Protein AF-A0A7S2SKZ4-F1 (afdb_monomer_lite)

pLDDT: mean 94.83, std 3.42, range [80.31, 98.56]

Radius of gyration: 17.22 Å; chains: 1; bounding box: 40×33×41 Å

Secondary structure (DSSP, 8-state):
-IIIIIIT--SEEEEEE-TTT--EEEEEES-S-SHHHHHHHHTHHHHHHHHHHHT-S-HHHHHHHHHHHHHHHH-SPPPHHHHHHHHHHHHHTT--HHHHHHHHHHHHT--GGGG-

InterPro domains:
  IPR011249 Metalloenzyme, LuxS/M16 peptidase-like [SSF63411] (1-115)
  IPR055130 Presequence protease, mitochondrial-type, C-terminal domain [PF22516] (1-115)

Organism: NCBI:txid49252

Foldseek 3Di:
DCQQPVVQPFPDWDWDADPQPRDIDIDTHNGPDDPSVVVCVVCVLVVLVVCLVVCVPDPVNLVVQLVVVVCVLVDDDDDPVVVVVVVVVCVVSVCDPVNSVVVNVVSVVDDSVVSD

Sequence (116 aa):
WDTIRVKNGAYGAMSSLSISSGLFVMLSYRDPNLDKTMKAFDAASSALFDQTKSGDLTSSEINTAIIGSIGSLDGPAMSPEKIGWASYIEYLTGRGDEYRQKWRYGILRTKKKDFV

Structure (mmCIF, N/CA/C/O backbone):
data_AF-A0A7S2SKZ4-F1
#
_entry.id   AF-A0A7S2SKZ4-F1
#
loop_
_atom_site.group_PDB
_atom_site.id
_atom_site.type_symbol
_atom_site.label_atom_id
_atom_site.label_alt_id
_atom_site.label_comp_id
_atom_site.label_asym_id
_atom_site.label_entity_id
_atom_site.label_seq_id
_atom_site.pdbx_PDB_ins_code
_atom_site.Cartn_x
_atom_site.Cartn_y
_atom_site.Cartn_z
_atom_site.occupancy
_atom_site.B_iso_or_equiv
_atom_site.auth_seq_id
_atom_site.auth_comp_id
_atom_site.auth_asym_id
_atom_site.auth_atom_id
_atom_site.pdbx_PDB_model_num
ATOM 1 N N . TRP A 1 1 ? -4.799 -1.772 9.917 1.00 91.06 1 TRP A N 1
ATOM 2 C CA . TRP A 1 1 ? -3.873 -2.022 11.042 1.00 91.06 1 TRP A CA 1
ATOM 3 C C . TRP A 1 1 ? -4.635 -2.150 12.360 1.00 91.06 1 TRP A C 1
ATOM 5 O O . TRP A 1 1 ? -4.663 -3.240 12.919 1.00 91.06 1 TRP A O 1
ATOM 15 N N . ASP A 1 2 ? -5.327 -1.099 12.804 1.00 94.94 2 ASP A N 1
ATOM 16 C CA . ASP A 1 2 ? -5.961 -1.021 14.132 1.00 94.94 2 ASP A CA 1
ATOM 17 C C . ASP A 1 2 ? -6.930 -2.163 14.451 1.00 94.94 2 ASP A C 1
ATOM 19 O O . ASP A 1 2 ? -6.807 -2.811 15.485 1.00 94.94 2 ASP A O 1
ATOM 23 N N . THR A 1 3 ? -7.882 -2.459 13.566 1.00 96.62 3 THR A N 1
ATOM 24 C CA . THR A 1 3 ? -8.910 -3.473 13.850 1.00 96.62 3 THR A CA 1
ATOM 25 C C . THR A 1 3 ? -8.338 -4.892 13.877 1.00 96.62 3 THR A C 1
ATOM 27 O O . THR A 1 3 ? -8.454 -5.588 14.880 1.00 96.62 3 THR A O 1
ATOM 30 N N . ILE A 1 4 ? -7.689 -5.327 12.795 1.00 97.88 4 ILE A N 1
ATOM 31 C CA . ILE A 1 4 ? -7.247 -6.724 12.646 1.00 97.88 4 ILE A CA 1
ATOM 32 C C . ILE A 1 4 ? -6.016 -7.034 13.513 1.00 97.88 4 ILE A C 1
ATOM 34 O O . ILE A 1 4 ? -5.969 -8.075 14.163 1.00 97.88 4 ILE A O 1
ATOM 38 N N . ARG A 1 5 ? -5.028 -6.132 13.574 1.00 98.06 5 ARG A N 1
ATOM 39 C CA . ARG A 1 5 ? -3.808 -6.363 14.361 1.00 98.06 5 ARG A CA 1
ATOM 40 C C . ARG A 1 5 ? -3.956 -5.896 15.804 1.00 98.06 5 ARG A C 1
ATOM 42 O O . ARG A 1 5 ? -3.826 -6.708 16.710 1.00 98.06 5 ARG A O 1
ATOM 49 N N . VAL A 1 6 ? -4.215 -4.606 16.029 1.00 97.12 6 VAL A N 1
ATOM 50 C CA . VAL A 1 6 ? -4.152 -4.030 17.388 1.00 97.12 6 VAL A CA 1
ATOM 51 C C . VAL A 1 6 ? -5.291 -4.546 18.267 1.00 97.12 6 VAL A C 1
ATOM 53 O O . VAL A 1 6 ? -5.043 -4.975 19.388 1.00 97.12 6 VAL A O 1
ATOM 56 N N . LYS A 1 7 ? -6.529 -4.536 17.761 1.00 97.31 7 LYS A N 1
ATOM 57 C CA . LYS A 1 7 ? -7.712 -4.947 18.534 1.00 97.31 7 LYS A CA 1
ATOM 58 C C . LYS A 1 7 ? -7.928 -6.463 18.529 1.00 97.31 7 LYS A C 1
ATOM 60 O O . LYS A 1 7 ? -8.293 -7.018 19.560 1.00 97.31 7 LYS A O 1
ATOM 65 N N . ASN A 1 8 ? -7.708 -7.128 17.393 1.00 97.38 8 ASN A N 1
ATOM 66 C CA . ASN A 1 8 ? -8.023 -8.555 17.239 1.00 97.38 8 ASN A CA 1
ATOM 67 C C . ASN A 1 8 ? -6.813 -9.495 17.397 1.00 97.38 8 ASN A C 1
ATOM 69 O O . ASN A 1 8 ? -7.005 -10.706 17.482 1.00 97.38 8 ASN A O 1
ATOM 73 N N . GLY A 1 9 ? -5.587 -8.972 17.493 1.00 98.06 9 GLY A N 1
ATOM 74 C CA . GLY A 1 9 ? -4.402 -9.751 17.864 1.00 98.06 9 GLY A CA 1
ATOM 75 C C . GLY A 1 9 ? -3.683 -10.467 16.718 1.00 98.06 9 GLY A C 1
ATOM 76 O O . GLY A 1 9 ? -2.793 -11.273 16.987 1.00 98.06 9 GLY A O 1
ATOM 77 N N . ALA A 1 10 ? -4.017 -10.194 15.451 1.00 98.50 10 ALA A N 1
ATOM 78 C CA . ALA A 1 10 ? -3.230 -10.710 14.330 1.00 98.50 10 ALA A CA 1
ATOM 79 C C . ALA A 1 10 ? -1.819 -10.108 14.319 1.00 98.50 10 ALA A C 1
ATOM 81 O O . ALA A 1 10 ? -1.640 -8.929 14.625 1.00 98.50 10 ALA A O 1
ATOM 82 N N . TYR A 1 11 ? -0.808 -10.865 13.882 1.00 98.00 11 TYR A N 1
ATOM 83 C CA . TYR A 1 11 ? 0.534 -10.292 13.739 1.00 98.00 11 TYR A CA 1
ATOM 84 C C . TYR A 1 11 ? 0.602 -9.252 12.616 1.00 98.00 11 TYR A C 1
ATOM 86 O O . TYR A 1 11 ? 1.345 -8.285 12.726 1.00 98.00 11 TYR A O 1
ATOM 94 N N . GLY A 1 12 ? -0.152 -9.403 11.530 1.00 96.81 12 GLY A N 1
ATOM 95 C CA . GLY A 1 12 ? -0.130 -8.462 10.411 1.00 96.81 12 GLY A CA 1
ATOM 96 C C . GLY A 1 12 ? -1.489 -8.299 9.750 1.00 96.81 12 GLY A C 1
ATOM 97 O O . GLY A 1 12 ? -2.295 -9.224 9.735 1.00 96.81 12 GLY A O 1
ATOM 98 N N . ALA A 1 13 ? -1.716 -7.117 9.183 1.00 97.50 13 ALA A N 1
ATOM 99 C CA . ALA A 1 13 ? -2.876 -6.809 8.356 1.00 97.50 13 ALA A CA 1
ATOM 100 C C . ALA A 1 13 ? -2.443 -5.854 7.242 1.00 97.50 13 ALA A C 1
ATOM 102 O O . ALA A 1 13 ? -1.850 -4.814 7.537 1.00 97.50 13 ALA A O 1
ATOM 103 N N . MET A 1 14 ? -2.721 -6.209 5.990 1.00 96.19 14 MET A N 1
ATOM 104 C CA . MET A 1 14 ? -2.313 -5.457 4.803 1.00 96.19 14 MET A CA 1
ATOM 105 C C . MET A 1 14 ? -3.465 -5.375 3.805 1.00 96.19 14 MET A C 1
ATOM 107 O O . MET A 1 14 ? -4.346 -6.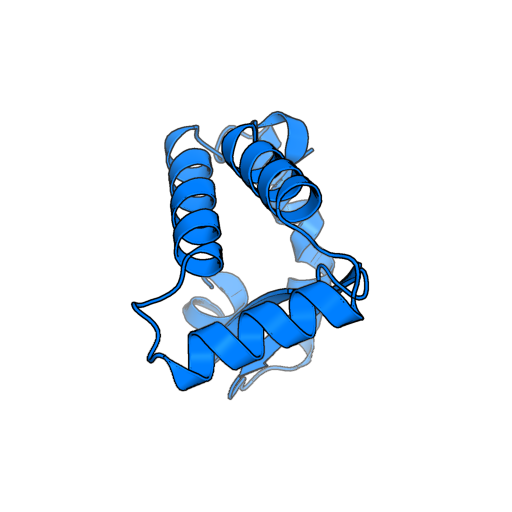235 3.777 1.00 96.19 14 MET A O 1
ATOM 111 N N . SER A 1 15 ? -3.405 -4.367 2.946 1.00 95.62 15 SER A N 1
ATOM 112 C CA . SER A 1 15 ? -4.195 -4.286 1.724 1.00 95.62 15 SER A CA 1
ATOM 113 C C . SER A 1 15 ? -3.297 -3.836 0.580 1.00 95.62 15 SER A C 1
ATOM 115 O O . SER A 1 15 ? -2.387 -3.035 0.793 1.00 95.62 15 SER A O 1
ATOM 117 N N . SER A 1 16 ? -3.545 -4.329 -0.628 1.00 94.44 16 SER A N 1
ATOM 118 C CA . SER A 1 16 ? -2.777 -3.947 -1.814 1.00 94.44 16 SER A CA 1
ATOM 119 C C . SER A 1 16 ? -3.663 -3.910 -3.050 1.00 94.44 16 SER A C 1
ATOM 121 O O . SER A 1 16 ? -4.576 -4.723 -3.178 1.00 94.44 16 SER A O 1
ATOM 123 N N . LEU A 1 17 ? -3.373 -2.976 -3.954 1.00 92.50 17 LEU A N 1
ATOM 124 C CA . LEU A 1 17 ? -3.978 -2.895 -5.277 1.00 92.50 17 LEU A CA 1
ATOM 125 C C . LEU A 1 17 ? -2.904 -3.194 -6.320 1.00 92.50 17 LEU A C 1
ATOM 127 O O . LEU A 1 17 ? -1.905 -2.483 -6.425 1.00 92.50 17 LEU A O 1
ATOM 1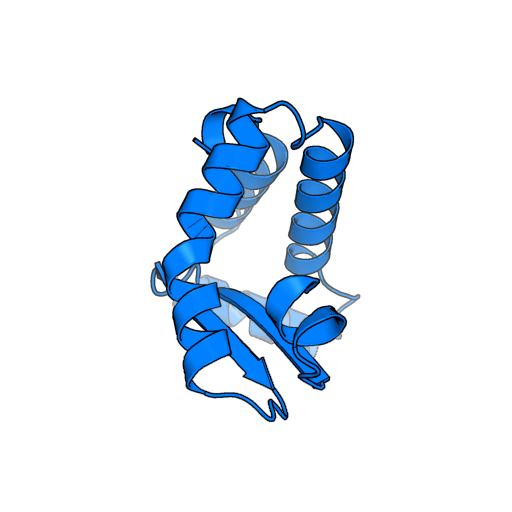31 N N . SER A 1 18 ? -3.122 -4.234 -7.115 1.00 89.88 18 SER A N 1
ATOM 132 C CA . SER A 1 18 ? -2.288 -4.515 -8.274 1.00 89.88 18 SER A CA 1
ATOM 133 C C . SER A 1 18 ? -2.692 -3.594 -9.423 1.00 89.88 18 SER A C 1
ATOM 135 O O . SER A 1 18 ? -3.747 -3.767 -10.025 1.00 89.88 18 SER A O 1
ATOM 137 N N . ILE A 1 19 ? -1.827 -2.644 -9.777 1.00 80.31 19 ILE A N 1
ATOM 138 C CA . ILE A 1 19 ? -2.052 -1.732 -10.913 1.00 80.31 19 ILE A CA 1
ATOM 139 C C . ILE A 1 19 ? -2.128 -2.500 -12.242 1.00 80.31 19 ILE A C 1
ATOM 141 O O . ILE A 1 19 ? -2.791 -2.074 -13.185 1.00 80.31 19 ILE A O 1
ATOM 145 N N . SER A 1 20 ? -1.459 -3.652 -12.324 1.00 81.19 20 SER A N 1
ATOM 146 C CA . SER A 1 20 ? -1.396 -4.444 -13.546 1.00 81.19 20 SER A CA 1
ATOM 147 C C . SER A 1 20 ? -2.642 -5.277 -13.815 1.00 81.19 20 SER A C 1
ATOM 149 O O . SER A 1 20 ? -2.999 -5.446 -14.977 1.00 81.19 20 SER A O 1
ATOM 151 N N . SER A 1 21 ? -3.274 -5.799 -12.764 1.00 88.25 21 SER A N 1
ATOM 152 C CA . SER A 1 21 ? -4.443 -6.683 -12.870 1.00 88.25 21 SER A CA 1
ATOM 153 C C . SER A 1 21 ? -5.748 -6.034 -12.407 1.00 88.25 21 SER A C 1
ATOM 155 O O . SER A 1 21 ? -6.818 -6.569 -12.670 1.00 88.25 21 SER A O 1
ATOM 157 N N . GLY A 1 22 ? -5.674 -4.907 -11.696 1.00 88.19 22 GLY A N 1
ATOM 158 C CA . GLY A 1 22 ? -6.814 -4.292 -11.017 1.00 88.19 22 GLY A CA 1
ATOM 159 C C . GLY A 1 22 ? -7.254 -5.029 -9.749 1.00 88.19 22 GLY A C 1
ATOM 160 O O . GLY A 1 22 ? -8.219 -4.612 -9.115 1.00 88.19 22 GLY A O 1
ATOM 161 N N . LEU A 1 23 ? -6.569 -6.110 -9.355 1.00 96.12 23 LEU A N 1
ATOM 162 C CA . LEU A 1 23 ? -6.954 -6.897 -8.190 1.00 96.12 23 LEU A CA 1
ATOM 163 C C . LEU A 1 23 ? -6.638 -6.144 -6.895 1.00 96.12 23 LEU A C 1
ATOM 165 O O . LEU A 1 23 ? -5.481 -5.807 -6.628 1.00 96.12 23 LEU A O 1
ATOM 169 N N . PHE A 1 24 ? -7.666 -5.933 -6.076 1.00 96.25 24 PHE A N 1
ATOM 170 C CA . PHE A 1 24 ? -7.525 -5.476 -4.701 1.00 96.25 24 PHE A CA 1
ATOM 171 C C . PHE A 1 24 ? -7.564 -6.673 -3.754 1.00 96.25 24 PHE A C 1
ATOM 173 O O . PHE A 1 24 ? -8.474 -7.498 -3.818 1.00 96.25 24 PHE A O 1
ATOM 180 N N . VAL A 1 25 ? -6.573 -6.768 -2.874 1.00 97.06 25 VAL A N 1
ATOM 181 C CA . VAL A 1 25 ? -6.436 -7.866 -1.914 1.00 97.06 25 VAL A CA 1
ATOM 182 C C . VAL A 1 25 ? -6.325 -7.293 -0.515 1.00 97.06 25 VAL A C 1
ATOM 184 O O . VAL A 1 25 ? -5.546 -6.369 -0.285 1.00 97.06 25 VAL A O 1
ATOM 187 N N . MET A 1 26 ? -7.053 -7.891 0.423 1.00 98.06 26 MET A N 1
ATOM 188 C CA . MET A 1 26 ? -6.853 -7.715 1.857 1.00 98.06 26 MET A CA 1
ATOM 189 C C . MET A 1 26 ? -6.344 -9.025 2.449 1.00 98.06 26 MET A C 1
ATOM 191 O O . MET A 1 26 ? -6.784 -10.103 2.055 1.00 98.06 26 MET A O 1
ATOM 195 N N . LEU A 1 27 ? -5.387 -8.935 3.369 1.00 98.00 27 LEU A N 1
ATOM 196 C CA . LEU A 1 27 ? -4.713 -10.101 3.928 1.00 98.00 27 LEU A CA 1
ATOM 197 C C . LEU A 1 27 ? -4.419 -9.884 5.410 1.00 98.00 27 LEU A C 1
ATOM 199 O O . LEU A 1 27 ? -3.944 -8.817 5.810 1.00 98.00 27 LEU A O 1
ATOM 203 N N . SER A 1 28 ? -4.654 -10.916 6.219 1.00 98.38 28 SER A N 1
ATOM 204 C CA . SER A 1 28 ? -4.153 -11.003 7.589 1.00 98.38 28 SER A CA 1
ATOM 205 C C . SER A 1 28 ? -3.046 -12.054 7.686 1.00 98.38 28 SER A C 1
ATOM 207 O O . SER A 1 28 ? -2.994 -13.009 6.913 1.00 98.38 28 SER A O 1
ATOM 209 N N . TYR A 1 29 ? -2.094 -11.842 8.592 1.00 98.31 29 TYR A N 1
ATOM 210 C CA . TYR A 1 29 ? -0.910 -12.688 8.721 1.00 98.31 29 TYR A CA 1
ATOM 211 C C . TYR A 1 29 ? -0.713 -13.107 10.175 1.00 98.31 29 TYR A C 1
ATOM 213 O O . TYR A 1 29 ? -0.666 -12.253 11.062 1.00 98.31 29 TYR A O 1
ATOM 221 N N . ARG A 1 30 ? -0.599 -14.427 10.398 1.00 98.19 30 ARG A N 1
ATOM 222 C CA . ARG A 1 30 ? -0.615 -15.078 11.725 1.00 98.19 30 ARG A CA 1
ATOM 223 C C . ARG A 1 30 ? -1.771 -14.545 12.577 1.00 98.19 30 ARG A C 1
ATOM 225 O O . ARG A 1 30 ? -1.568 -13.958 13.638 1.00 98.19 30 ARG A O 1
ATOM 232 N N . ASP A 1 31 ? -2.970 -14.669 12.026 1.00 98.56 31 ASP A N 1
ATOM 233 C CA . ASP A 1 31 ? -4.205 -14.173 12.617 1.00 98.56 31 ASP A CA 1
ATOM 234 C C . ASP A 1 31 ? -4.880 -15.279 13.434 1.00 98.56 31 ASP A C 1
ATOM 236 O O . ASP A 1 31 ? -5.134 -16.352 12.883 1.00 98.56 31 ASP A O 1
ATOM 240 N N . PRO A 1 32 ? -5.167 -15.065 14.729 1.00 98.25 32 PRO A N 1
ATOM 241 C CA . PRO A 1 32 ? -5.897 -16.044 15.527 1.00 98.25 32 PRO A CA 1
ATOM 242 C C . PRO A 1 32 ? -7.406 -16.070 15.224 1.00 98.25 32 PRO A C 1
ATOM 244 O O . PRO A 1 32 ? -8.120 -16.880 15.812 1.00 98.25 32 PRO A O 1
ATOM 247 N N . ASN A 1 33 ? -7.917 -15.196 14.346 1.00 97.94 33 ASN A N 1
ATOM 248 C CA . ASN A 1 33 ? -9.341 -15.076 14.042 1.00 97.94 33 ASN A CA 1
ATOM 249 C C . ASN A 1 33 ? -9.632 -15.328 12.557 1.00 97.94 33 ASN A C 1
ATOM 251 O O . ASN A 1 33 ? -8.894 -14.888 11.681 1.00 97.94 33 ASN A O 1
ATOM 255 N N . LEU A 1 34 ? -10.784 -15.948 12.288 1.00 97.38 34 LEU A N 1
ATOM 256 C CA . LEU A 1 34 ? -11.365 -16.048 10.947 1.00 97.38 34 LEU A CA 1
ATOM 257 C C . LEU A 1 34 ? -12.562 -15.095 10.813 1.00 97.38 34 LEU A C 1
ATOM 259 O O . LEU A 1 34 ? -12.485 -14.087 10.113 1.00 97.38 34 LEU A O 1
ATOM 263 N N . ASP A 1 35 ? -13.637 -15.344 11.566 1.00 98.25 35 ASP A N 1
ATOM 264 C CA . ASP A 1 35 ? -14.904 -14.608 11.424 1.00 98.25 35 ASP A CA 1
ATOM 265 C C . ASP A 1 35 ? -14.775 -13.104 11.682 1.00 98.25 35 ASP A C 1
ATOM 267 O O . ASP A 1 35 ? -15.363 -12.290 10.972 1.00 98.25 35 ASP A O 1
ATOM 271 N N . LYS A 1 36 ? -14.001 -12.705 12.701 1.00 98.19 36 LYS A N 1
ATOM 272 C CA . LYS A 1 36 ? -13.779 -11.279 13.001 1.00 98.19 36 LYS A CA 1
ATOM 273 C C . LYS A 1 36 ? -13.021 -10.577 11.878 1.00 98.19 36 LYS A C 1
ATOM 275 O O . LYS A 1 36 ? -13.264 -9.399 11.632 1.00 98.19 36 LYS A O 1
ATOM 280 N N . THR A 1 37 ? -12.114 -11.290 11.221 1.00 98.44 37 THR A N 1
ATOM 281 C CA . THR A 1 37 ? -11.295 -10.755 10.136 1.00 98.44 37 THR A CA 1
ATOM 282 C C . THR A 1 37 ? -12.116 -10.612 8.867 1.00 98.44 37 THR A C 1
ATOM 284 O O . THR A 1 37 ? -12.098 -9.539 8.273 1.00 98.44 37 THR A O 1
ATOM 287 N N . MET A 1 38 ? -12.937 -11.612 8.532 1.00 98.44 38 MET A N 1
ATOM 288 C CA . MET A 1 38 ? -13.891 -11.508 7.423 1.00 98.44 38 MET A CA 1
ATOM 289 C C . MET A 1 38 ? -14.866 -10.343 7.624 1.00 98.44 38 MET A C 1
ATOM 291 O O . MET A 1 38 ? -14.988 -9.494 6.749 1.00 98.44 38 MET A O 1
ATOM 295 N N . LYS A 1 39 ? -15.447 -10.201 8.823 1.00 98.38 39 LYS A N 1
ATOM 296 C CA . LYS A 1 39 ? -16.309 -9.050 9.150 1.00 98.38 39 LYS A CA 1
ATOM 297 C C . LYS A 1 39 ? -15.585 -7.707 9.030 1.00 98.38 39 LYS A C 1
ATOM 299 O O . LYS A 1 39 ? -16.185 -6.724 8.608 1.00 98.38 39 LYS A O 1
ATOM 304 N N . ALA A 1 40 ? -14.311 -7.641 9.420 1.00 97.94 40 ALA A N 1
ATOM 305 C CA . ALA A 1 40 ? -13.516 -6.423 9.289 1.00 97.94 40 ALA A CA 1
ATOM 306 C C . ALA A 1 40 ? -13.212 -6.084 7.821 1.00 9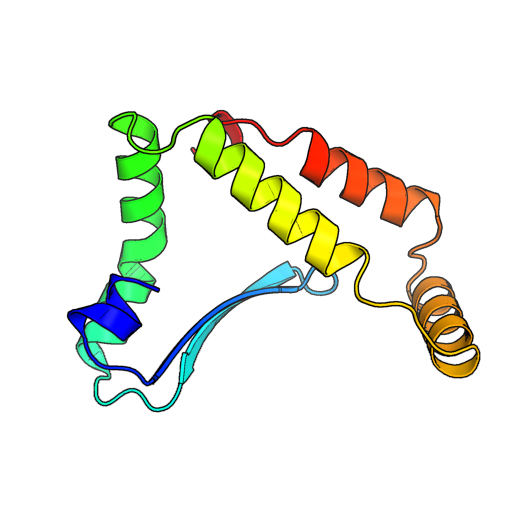7.94 40 ALA A C 1
ATOM 308 O O . ALA A 1 40 ? -13.203 -4.907 7.472 1.00 97.94 40 ALA A O 1
ATOM 309 N N . PHE A 1 41 ? -12.980 -7.092 6.975 1.00 97.94 41 PHE A N 1
ATOM 310 C CA . PHE A 1 41 ? -12.823 -6.912 5.532 1.00 97.94 41 PHE A CA 1
ATOM 311 C C . PHE A 1 41 ? -14.116 -6.415 4.883 1.00 97.94 41 PHE A C 1
ATOM 313 O O . PHE A 1 41 ? -14.079 -5.407 4.181 1.00 97.94 41 PHE A O 1
ATOM 320 N N . ASP A 1 42 ? -15.253 -7.042 5.187 1.00 97.94 42 ASP A N 1
ATOM 321 C CA . ASP A 1 42 ? -16.559 -6.644 4.645 1.00 97.94 42 ASP A CA 1
ATOM 322 C C . ASP A 1 42 ? -16.948 -5.213 5.058 1.00 97.94 42 ASP A C 1
ATOM 324 O O . ASP A 1 42 ? -17.569 -4.480 4.292 1.00 97.94 42 ASP A O 1
ATOM 328 N N . ALA A 1 43 ? -16.553 -4.784 6.261 1.00 97.19 43 ALA A N 1
ATOM 329 C CA . ALA A 1 43 ? -16.841 -3.448 6.781 1.00 97.19 43 ALA A CA 1
ATOM 330 C C . ALA A 1 43 ? -15.829 -2.365 6.356 1.00 97.19 43 ALA A C 1
ATOM 332 O O . ALA A 1 43 ? -16.031 -1.192 6.679 1.00 97.19 43 ALA A O 1
ATOM 333 N N . ALA A 1 44 ? -14.734 -2.720 5.672 1.00 95.94 44 ALA A N 1
ATOM 334 C CA . ALA A 1 44 ? -13.615 -1.807 5.431 1.00 95.94 44 ALA A CA 1
ATOM 335 C C . ALA A 1 44 ? -14.013 -0.564 4.616 1.00 95.94 44 ALA A C 1
ATOM 337 O O . ALA A 1 44 ? -13.609 0.548 4.959 1.00 95.94 44 ALA A O 1
ATOM 338 N N . SER A 1 45 ? -14.831 -0.734 3.571 1.00 94.44 45 SER A N 1
ATOM 339 C CA . SER A 1 45 ? -15.300 0.383 2.741 1.00 94.44 45 SER A CA 1
ATOM 340 C C . SER A 1 45 ? -16.217 1.325 3.516 1.00 94.44 45 SER A C 1
ATOM 342 O O . SER A 1 45 ? -16.037 2.538 3.457 1.00 94.44 45 SER A O 1
ATOM 344 N N . SER A 1 46 ? -17.165 0.777 4.282 1.00 95.56 46 SER A N 1
ATOM 345 C CA . SER A 1 46 ? -18.088 1.571 5.100 1.00 95.56 46 SER A CA 1
ATOM 346 C C . SER A 1 46 ? -17.337 2.360 6.168 1.00 95.56 46 SER A C 1
ATOM 348 O O . SER A 1 46 ? -17.580 3.549 6.330 1.00 95.56 46 SER A O 1
ATOM 350 N N . ALA A 1 47 ? -16.350 1.741 6.823 1.00 94.31 47 ALA A N 1
ATOM 351 C CA . ALA A 1 47 ? -15.517 2.420 7.810 1.00 94.31 47 ALA A CA 1
ATOM 352 C C . ALA A 1 47 ? -14.745 3.610 7.211 1.00 94.31 47 ALA A C 1
ATOM 354 O O . ALA A 1 47 ? -14.693 4.675 7.822 1.00 94.31 47 ALA A O 1
ATOM 355 N N . LEU A 1 48 ? -14.175 3.454 6.010 1.00 94.19 48 LEU A N 1
ATOM 356 C CA . LEU A 1 48 ? -13.479 4.544 5.317 1.00 94.19 48 LEU A CA 1
ATOM 357 C C . LEU A 1 48 ? -14.436 5.678 4.915 1.00 94.19 48 LEU A C 1
ATOM 359 O O . LEU A 1 48 ? -14.112 6.861 5.052 1.00 94.19 48 LEU A O 1
ATOM 363 N N . PHE A 1 49 ? -15.624 5.320 4.432 1.00 94.62 49 PHE A N 1
ATOM 364 C CA . PHE A 1 49 ? -16.652 6.282 4.053 1.00 94.62 49 PHE A CA 1
ATOM 365 C C . PHE A 1 49 ? -17.143 7.092 5.259 1.00 94.62 49 PHE A C 1
ATOM 367 O O . PHE A 1 49 ? -17.230 8.322 5.190 1.00 94.62 49 PHE A O 1
ATOM 374 N N . ASP A 1 50 ? -17.387 6.417 6.383 1.00 94.12 50 ASP A N 1
ATOM 375 C CA . ASP A 1 50 ? -17.805 7.044 7.634 1.00 94.12 50 ASP A CA 1
ATOM 376 C C . ASP A 1 50 ? -16.728 8.000 8.159 1.00 94.12 50 ASP A C 1
ATOM 378 O O . ASP A 1 50 ? -17.047 9.153 8.444 1.00 94.12 50 ASP A O 1
ATOM 382 N N . GLN A 1 51 ? -15.453 7.585 8.172 1.00 92.00 51 GLN A N 1
ATOM 383 C CA . GLN A 1 51 ? -14.314 8.452 8.524 1.00 92.00 51 GLN A CA 1
ATOM 384 C C . GLN A 1 51 ? -14.218 9.690 7.623 1.00 92.00 51 GLN A C 1
ATOM 386 O O . GLN A 1 51 ? -13.872 10.792 8.057 1.00 92.00 51 GLN A O 1
ATOM 391 N N . THR A 1 52 ? -14.525 9.531 6.337 1.00 92.81 52 THR A N 1
ATOM 392 C CA . THR A 1 52 ? -14.475 10.646 5.391 1.00 92.81 52 THR A CA 1
ATOM 393 C C . THR A 1 52 ? -15.600 11.646 5.658 1.00 92.81 52 THR A C 1
ATOM 395 O O . THR A 1 52 ? -1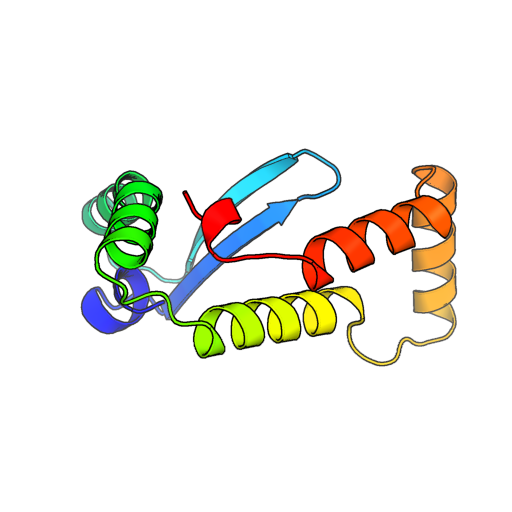5.353 12.862 5.652 1.00 92.81 52 THR A O 1
ATOM 398 N N . LYS A 1 53 ? -16.813 11.150 5.943 1.00 92.31 53 LYS A N 1
ATOM 399 C CA . LYS A 1 53 ? -18.003 11.958 6.245 1.00 92.31 53 LYS A CA 1
ATOM 400 C C . LYS A 1 53 ? -17.962 12.639 7.607 1.00 92.31 53 LYS A C 1
ATOM 402 O O . LYS A 1 53 ? -18.377 13.793 7.692 1.00 92.31 53 LYS A O 1
ATOM 407 N N . SER A 1 54 ? -17.472 11.961 8.642 1.00 92.44 54 SER A N 1
ATOM 408 C CA . SER A 1 54 ? -17.359 12.518 9.996 1.00 92.44 54 SER A CA 1
ATOM 409 C C . SER A 1 54 ? -16.330 13.646 10.088 1.00 92.44 54 SER A C 1
ATOM 411 O O . SER A 1 54 ? -16.374 14.447 11.017 1.00 92.44 54 SER A O 1
ATOM 413 N N . GLY A 1 55 ? -15.431 13.746 9.103 1.00 90.25 55 GLY A N 1
ATOM 414 C CA . GLY A 1 55 ? -14.332 14.704 9.124 1.00 90.25 55 GLY A CA 1
ATOM 415 C C . GLY A 1 55 ? -13.040 14.130 9.692 1.00 90.25 55 GLY A C 1
ATOM 416 O O . GLY A 1 55 ? -12.026 14.821 9.618 1.00 90.25 55 GLY A O 1
ATOM 417 N N . ASP A 1 56 ? -13.065 12.881 10.164 1.00 91.44 56 ASP A N 1
ATOM 418 C CA . ASP A 1 56 ? -11.912 12.212 10.765 1.00 91.44 56 ASP A CA 1
ATOM 419 C C . ASP A 1 56 ? -10.785 12.006 9.756 1.00 91.44 56 ASP A C 1
ATOM 421 O O . ASP A 1 56 ? -9.634 12.113 10.144 1.00 91.44 56 ASP A O 1
ATOM 425 N N . LEU A 1 57 ? -11.094 11.807 8.465 1.00 93.88 57 LEU A N 1
ATOM 426 C CA . LEU A 1 57 ? -10.082 11.840 7.406 1.00 93.88 57 LEU A CA 1
ATOM 427 C C . LEU A 1 57 ? -9.642 13.289 7.136 1.00 93.88 57 LEU A C 1
ATOM 429 O O . LEU A 1 57 ? -10.297 14.053 6.402 1.00 93.88 57 LEU A O 1
ATOM 433 N N . THR A 1 58 ? -8.514 13.647 7.739 1.00 94.44 58 THR A N 1
ATOM 434 C CA . THR A 1 58 ? -7.881 14.963 7.669 1.00 94.44 58 THR A CA 1
ATOM 435 C C . THR A 1 58 ? -6.968 15.109 6.449 1.00 94.44 58 THR A C 1
ATOM 437 O O . THR A 1 58 ? -6.464 14.142 5.877 1.00 94.44 58 THR A O 1
ATOM 440 N N . SER A 1 59 ? -6.660 16.354 6.072 1.00 94.19 59 SER A N 1
ATOM 441 C CA . SER A 1 59 ? -5.670 16.636 5.021 1.00 94.19 59 SER A CA 1
ATOM 442 C C . SER A 1 59 ? -4.275 16.087 5.352 1.00 94.19 59 SER A C 1
ATOM 444 O O . SER A 1 59 ? -3.526 15.736 4.444 1.00 94.19 59 SER A O 1
ATOM 446 N N . SER A 1 60 ? -3.920 16.001 6.640 1.00 96.31 60 SER A N 1
ATOM 447 C CA . SER A 1 60 ? -2.632 15.455 7.085 1.00 96.31 60 SER A CA 1
ATOM 448 C C . SER A 1 60 ? -2.532 13.949 6.825 1.00 96.31 60 SER A C 1
ATOM 450 O O . SER A 1 60 ? -1.511 13.468 6.330 1.00 96.31 60 SER A O 1
ATOM 452 N N . GLU A 1 61 ? -3.607 13.201 7.081 1.00 95.12 61 GLU A N 1
ATOM 453 C CA . GLU A 1 61 ? -3.661 11.761 6.800 1.00 95.12 61 GLU A CA 1
ATOM 454 C C . GLU A 1 61 ? -3.653 11.477 5.303 1.00 95.12 61 GLU A C 1
ATOM 456 O O . GLU A 1 61 ? -2.920 10.596 4.856 1.00 95.12 61 GLU A O 1
ATOM 461 N N . ILE A 1 62 ? -4.384 12.270 4.511 1.00 96.56 62 ILE A N 1
ATOM 462 C CA . ILE A 1 62 ? -4.339 12.169 3.046 1.00 96.56 62 ILE A CA 1
ATOM 463 C C . ILE A 1 62 ? -2.912 12.427 2.546 1.00 96.56 62 ILE A C 1
ATOM 465 O O . ILE A 1 62 ? -2.390 11.641 1.758 1.00 96.56 62 ILE A O 1
ATOM 469 N N . ASN A 1 63 ? -2.240 13.470 3.042 1.00 97.81 63 ASN A N 1
ATOM 470 C CA . ASN A 1 63 ? -0.845 13.741 2.686 1.00 97.81 63 ASN A CA 1
ATOM 471 C C . ASN A 1 63 ? 0.087 12.595 3.101 1.00 97.81 63 ASN A C 1
ATOM 473 O O . ASN A 1 63 ? 0.966 12.212 2.332 1.00 97.81 63 ASN A O 1
ATOM 477 N N . THR A 1 64 ? -0.124 12.011 4.279 1.00 97.50 64 THR A N 1
ATOM 478 C CA . THR A 1 64 ? 0.646 10.851 4.751 1.00 97.50 64 THR A CA 1
ATOM 479 C C . THR A 1 64 ? 0.449 9.644 3.828 1.00 97.50 64 THR A C 1
ATOM 481 O O . THR A 1 64 ? 1.424 8.990 3.456 1.00 97.50 64 THR A O 1
ATOM 484 N N . ALA A 1 65 ? -0.785 9.384 3.382 1.00 96.31 65 ALA A N 1
ATOM 485 C CA . ALA A 1 65 ? -1.092 8.324 2.425 1.00 96.31 65 ALA A CA 1
ATOM 486 C C . ALA A 1 65 ? -0.450 8.573 1.046 1.00 96.31 65 ALA A C 1
ATOM 488 O O . ALA A 1 65 ? 0.100 7.643 0.449 1.00 96.31 65 ALA A O 1
ATOM 489 N N . ILE A 1 66 ? -0.454 9.822 0.560 1.00 98.06 66 ILE A N 1
ATOM 490 C CA . ILE A 1 66 ? 0.234 10.222 -0.680 1.00 98.06 66 ILE A CA 1
ATOM 491 C C . ILE A 1 66 ? 1.742 9.976 -0.554 1.00 98.06 66 ILE A C 1
ATOM 493 O O . ILE A 1 66 ? 2.329 9.340 -1.429 1.00 98.06 66 ILE A O 1
ATOM 497 N N . ILE A 1 67 ? 2.366 10.427 0.540 1.00 98.00 67 ILE A N 1
ATOM 498 C CA . ILE A 1 67 ? 3.802 10.238 0.795 1.00 98.00 67 ILE A CA 1
ATOM 499 C C . ILE A 1 67 ? 4.149 8.747 0.840 1.00 98.00 67 ILE A C 1
ATOM 501 O O . ILE A 1 67 ? 5.088 8.324 0.170 1.00 98.00 67 ILE A O 1
ATOM 505 N N . GLY A 1 68 ? 3.374 7.935 1.566 1.00 96.25 68 GLY A N 1
ATOM 506 C CA . GLY A 1 68 ? 3.583 6.486 1.632 1.00 96.25 68 GLY A CA 1
ATOM 507 C C . GLY A 1 68 ? 3.438 5.797 0.270 1.00 96.25 68 GLY A C 1
ATOM 508 O O . GLY A 1 68 ? 4.224 4.908 -0.068 1.00 96.25 68 GLY A O 1
ATOM 509 N N . SER A 1 69 ? 2.479 6.245 -0.545 1.00 95.88 69 SER A N 1
ATOM 510 C CA . SER A 1 69 ? 2.253 5.719 -1.897 1.00 95.88 69 SER A CA 1
ATOM 511 C C . SER A 1 69 ? 3.398 6.074 -2.849 1.00 95.88 69 SER A C 1
ATOM 513 O O . SER A 1 69 ? 3.879 5.204 -3.571 1.00 95.88 69 SER A O 1
ATOM 515 N N . ILE A 1 70 ? 3.883 7.321 -2.822 1.00 96.50 70 ILE A N 1
ATOM 516 C CA . ILE A 1 70 ? 5.046 7.748 -3.617 1.00 96.50 70 ILE A CA 1
ATOM 517 C C . ILE A 1 70 ? 6.321 7.046 -3.150 1.00 96.50 70 ILE A C 1
ATOM 519 O O . ILE A 1 70 ? 7.071 6.554 -3.984 1.00 96.50 70 ILE A O 1
ATOM 523 N N . GLY A 1 71 ? 6.539 6.919 -1.839 1.00 95.75 71 GLY A N 1
ATOM 524 C CA . GLY A 1 71 ? 7.684 6.183 -1.304 1.00 95.75 71 GLY A CA 1
ATOM 525 C C . GLY A 1 71 ? 7.693 4.715 -1.740 1.00 95.75 71 GLY A C 1
ATOM 526 O O . GLY A 1 71 ? 8.747 4.173 -2.060 1.00 95.75 71 GLY A O 1
ATOM 527 N N . SER A 1 72 ? 6.516 4.086 -1.826 1.00 91.81 72 SER A N 1
ATOM 528 C CA . SER A 1 72 ? 6.379 2.719 -2.348 1.00 91.81 72 SER A CA 1
ATOM 529 C C . SER A 1 72 ? 6.624 2.640 -3.858 1.00 91.81 72 SER A C 1
ATOM 531 O O . SER A 1 72 ? 7.210 1.667 -4.324 1.00 91.81 72 SER A O 1
ATOM 533 N N . LEU A 1 73 ? 6.181 3.651 -4.615 1.00 91.12 73 LEU A N 1
ATOM 534 C CA . LEU A 1 73 ? 6.385 3.741 -6.062 1.00 91.12 73 LEU A CA 1
ATOM 535 C C . LEU A 1 73 ? 7.863 3.942 -6.425 1.00 91.12 73 LEU A C 1
ATOM 537 O O . LEU A 1 73 ? 8.340 3.340 -7.381 1.00 91.12 73 LEU A O 1
ATOM 541 N N . ASP A 1 74 ? 8.568 4.786 -5.674 1.00 92.12 74 ASP A N 1
ATOM 542 C CA . ASP A 1 74 ? 9.975 5.106 -5.932 1.00 92.12 74 ASP A CA 1
ATOM 543 C C . ASP A 1 74 ? 10.913 4.022 -5.413 1.00 92.12 74 ASP A C 1
ATOM 545 O O . ASP A 1 74 ? 11.944 3.744 -6.027 1.00 92.12 74 ASP A O 1
ATOM 549 N N . GLY A 1 75 ? 10.532 3.385 -4.304 1.00 89.69 75 GLY A N 1
ATOM 550 C CA . GLY A 1 75 ? 11.307 2.328 -3.684 1.00 89.69 75 GLY A CA 1
ATOM 551 C C . GLY A 1 75 ? 12.704 2.781 -3.237 1.00 89.69 75 GLY A C 1
ATOM 552 O O . GLY A 1 75 ? 13.061 3.960 -3.277 1.00 89.69 75 GLY A O 1
ATOM 553 N N . PRO A 1 76 ? 13.521 1.841 -2.744 1.00 91.88 76 PRO A N 1
ATOM 554 C CA . PRO A 1 76 ? 14.914 2.112 -2.423 1.00 91.88 76 PRO A CA 1
ATOM 555 C C . PRO A 1 76 ? 15.769 2.213 -3.693 1.00 91.88 76 PRO A C 1
ATOM 557 O O . PRO A 1 76 ? 15.397 1.723 -4.760 1.00 91.88 76 PRO A O 1
ATOM 560 N N . ALA A 1 77 ? 16.979 2.761 -3.547 1.00 90.31 77 ALA A N 1
ATOM 561 C CA . ALA A 1 77 ? 17.978 2.744 -4.611 1.00 90.31 77 ALA A CA 1
ATOM 562 C C . ALA A 1 77 ? 18.195 1.315 -5.146 1.00 90.31 77 ALA A C 1
ATOM 564 O O . ALA A 1 77 ? 18.400 0.361 -4.387 1.00 90.31 77 ALA A O 1
ATOM 565 N N . MET A 1 78 ? 18.141 1.175 -6.469 1.00 94.81 78 MET A N 1
ATOM 566 C CA . MET A 1 78 ? 18.237 -0.108 -7.158 1.00 94.81 78 MET A CA 1
ATOM 567 C C . MET A 1 78 ? 19.654 -0.352 -7.684 1.00 94.81 78 MET A C 1
ATOM 569 O O . MET A 1 78 ? 20.330 0.569 -8.137 1.00 94.81 78 MET A O 1
ATOM 573 N N . SER A 1 79 ? 20.098 -1.611 -7.659 1.00 97.06 79 SER A N 1
ATOM 574 C CA . SER A 1 79 ? 21.313 -2.024 -8.367 1.00 97.06 79 SER A CA 1
ATOM 575 C C . SER A 1 79 ? 21.115 -1.914 -9.888 1.00 97.06 79 SER A C 1
ATOM 577 O O . SER A 1 79 ? 19.972 -1.977 -10.350 1.00 97.06 79 SER A O 1
ATOM 579 N N . PRO A 1 80 ? 22.192 -1.818 -10.691 1.00 97.31 80 PRO A N 1
ATOM 580 C CA . PRO A 1 80 ? 22.083 -1.766 -12.152 1.00 97.31 80 PRO A CA 1
ATOM 581 C C . PRO A 1 80 ? 21.251 -2.910 -12.749 1.00 97.31 80 PRO A C 1
ATOM 583 O O . PRO A 1 80 ? 20.428 -2.682 -13.631 1.00 97.31 80 PRO A O 1
ATOM 586 N N . GLU A 1 81 ? 21.401 -4.124 -12.213 1.00 97.50 81 GLU A N 1
ATOM 587 C CA . GLU A 1 81 ? 20.599 -5.292 -12.595 1.00 97.50 81 GLU A CA 1
ATOM 588 C C . GLU A 1 81 ? 19.096 -5.060 -12.367 1.00 97.50 81 GLU A C 1
ATOM 590 O O . GLU A 1 81 ? 18.290 -5.272 -13.272 1.00 97.50 81 GLU A O 1
ATOM 595 N N . LYS A 1 82 ? 18.712 -4.566 -11.181 1.00 96.00 82 LYS A N 1
ATOM 596 C CA . LYS A 1 82 ? 17.309 -4.283 -10.843 1.00 96.00 82 LYS A CA 1
ATOM 597 C C . LYS A 1 82 ? 16.722 -3.174 -11.712 1.00 96.00 82 LYS A C 1
ATOM 599 O O . LYS A 1 82 ? 15.567 -3.277 -12.116 1.00 96.00 82 LYS A O 1
ATOM 604 N N . ILE A 1 83 ? 17.517 -2.150 -12.032 1.00 95.00 83 ILE A N 1
ATOM 605 C CA . ILE A 1 83 ? 17.115 -1.079 -12.955 1.00 95.00 83 ILE A CA 1
ATOM 606 C C . ILE A 1 83 ? 16.852 -1.660 -14.351 1.00 95.00 83 ILE A C 1
ATOM 608 O O . ILE A 1 83 ? 15.817 -1.367 -14.950 1.00 95.00 83 ILE A O 1
ATOM 612 N N . GLY A 1 84 ? 17.752 -2.514 -14.851 1.00 96.19 84 GLY A N 1
ATOM 613 C CA . GLY A 1 84 ? 17.594 -3.186 -16.141 1.00 96.19 84 GLY A CA 1
ATOM 614 C C . GLY A 1 84 ? 16.353 -4.078 -16.190 1.00 96.19 84 GLY A C 1
ATOM 615 O O . GLY A 1 84 ? 15.570 -3.985 -17.134 1.00 96.19 84 GLY A O 1
ATOM 616 N N . TRP A 1 85 ? 16.126 -4.880 -15.145 1.00 95.19 85 TRP A N 1
ATOM 617 C CA . TRP A 1 85 ? 14.937 -5.726 -15.030 1.00 95.19 85 TRP A CA 1
ATOM 618 C C . TRP A 1 85 ? 13.642 -4.909 -15.006 1.00 95.19 85 TRP A C 1
ATOM 620 O O . TRP A 1 85 ? 12.719 -5.206 -15.761 1.00 95.19 85 TRP A O 1
ATOM 630 N N . ALA A 1 86 ? 13.580 -3.854 -14.187 1.00 91.94 86 ALA A N 1
ATOM 631 C CA . ALA A 1 86 ? 12.421 -2.968 -14.143 1.00 91.94 86 ALA A CA 1
ATOM 632 C C . ALA A 1 86 ? 12.155 -2.355 -15.526 1.00 91.94 86 ALA A C 1
ATOM 634 O O . ALA A 1 86 ? 11.052 -2.484 -16.046 1.00 91.94 86 ALA A O 1
ATOM 635 N N . SER A 1 87 ? 13.181 -1.789 -16.170 1.00 93.69 87 SER A N 1
ATOM 636 C CA . SER A 1 87 ? 13.074 -1.228 -17.524 1.00 93.69 87 SER A CA 1
ATOM 637 C C . SER A 1 87 ? 12.533 -2.242 -18.541 1.00 93.69 87 SER A C 1
ATOM 639 O O . SER A 1 87 ? 11.635 -1.928 -19.323 1.00 93.69 87 SER A O 1
ATOM 641 N N . TYR A 1 88 ? 13.014 -3.487 -18.485 1.00 95.31 88 TYR A N 1
ATOM 642 C CA . TYR A 1 88 ? 12.553 -4.563 -19.359 1.00 95.31 88 TYR A CA 1
ATOM 643 C C . TYR A 1 88 ? 11.073 -4.916 -19.143 1.00 95.31 88 TYR A C 1
ATOM 645 O O . TYR A 1 88 ? 10.326 -5.047 -20.112 1.00 95.31 88 TYR A O 1
ATOM 653 N N . ILE A 1 89 ? 10.616 -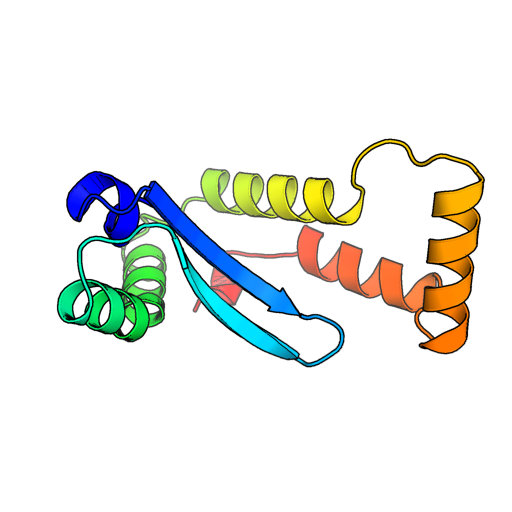5.016 -17.891 1.00 92.81 89 ILE A N 1
ATOM 654 C CA . ILE A 1 89 ? 9.200 -5.274 -17.580 1.00 92.81 89 ILE A CA 1
ATOM 655 C C . ILE A 1 89 ? 8.301 -4.130 -18.063 1.00 92.81 89 ILE A C 1
ATOM 657 O O . ILE A 1 89 ? 7.235 -4.380 -18.632 1.00 92.81 89 ILE A O 1
ATOM 661 N N . GLU A 1 90 ? 8.722 -2.879 -17.885 1.00 91.94 90 GLU A N 1
ATOM 662 C CA . GLU A 1 90 ? 7.964 -1.716 -18.355 1.00 91.94 90 GLU A CA 1
ATOM 663 C C . GLU A 1 90 ? 7.862 -1.700 -19.888 1.00 91.94 90 GLU A C 1
ATOM 665 O O . GLU A 1 90 ? 6.785 -1.433 -20.428 1.00 91.94 90 GLU A O 1
ATOM 670 N N . TYR A 1 91 ? 8.936 -2.077 -20.593 1.00 93.81 91 TYR A N 1
ATOM 671 C CA . TYR A 1 91 ? 8.919 -2.258 -22.046 1.00 93.81 91 TYR A CA 1
ATOM 672 C C . TYR A 1 91 ? 7.929 -3.350 -22.477 1.00 93.81 91 TYR A C 1
ATOM 674 O O . TYR A 1 91 ? 7.049 -3.089 -23.298 1.00 93.81 91 TYR A O 1
ATOM 682 N N . LEU A 1 92 ? 8.010 -4.547 -21.884 1.00 94.62 92 LEU A N 1
ATOM 683 C CA . LEU A 1 92 ? 7.127 -5.671 -22.227 1.00 94.62 92 LEU A CA 1
ATOM 684 C C . LEU A 1 92 ? 5.647 -5.392 -21.941 1.00 94.62 92 LEU A C 1
ATOM 686 O O . LEU A 1 92 ? 4.772 -5.919 -22.624 1.00 94.62 92 LEU A O 1
ATOM 690 N N . THR A 1 93 ? 5.358 -4.591 -20.916 1.00 91.31 93 THR A N 1
ATOM 691 C CA . THR A 1 93 ? 3.982 -4.278 -20.503 1.00 91.31 93 THR A CA 1
ATOM 692 C C . THR A 1 93 ? 3.431 -2.998 -21.132 1.00 91.31 93 THR A C 1
ATOM 694 O O . THR A 1 93 ? 2.281 -2.645 -20.863 1.00 91.31 93 THR A O 1
ATOM 697 N N . GLY A 1 94 ? 4.215 -2.301 -21.964 1.00 91.75 94 GLY A N 1
ATOM 698 C CA . GLY A 1 94 ? 3.816 -1.035 -22.585 1.00 91.75 94 GLY A CA 1
ATOM 699 C C . GLY A 1 94 ? 3.652 0.115 -21.583 1.00 91.75 94 GLY A C 1
ATOM 700 O O . GLY A 1 94 ? 2.929 1.074 -21.847 1.00 91.75 94 GLY A O 1
ATOM 701 N N . ARG A 1 95 ? 4.301 0.028 -20.419 1.00 90.75 95 ARG A N 1
ATOM 702 C CA . ARG A 1 95 ? 4.198 0.993 -19.314 1.00 90.75 95 ARG A CA 1
ATOM 703 C C . ARG A 1 95 ? 5.393 1.944 -19.299 1.00 90.75 95 ARG A C 1
ATOM 705 O O . ARG A 1 95 ? 6.103 2.103 -18.314 1.00 90.75 95 ARG A O 1
ATOM 712 N N . GLY A 1 96 ? 5.623 2.597 -20.433 1.00 89.12 96 GLY A N 1
ATOM 713 C CA . GLY A 1 96 ? 6.690 3.587 -20.568 1.00 89.12 96 GLY A CA 1
ATOM 714 C C . GLY A 1 96 ? 6.520 4.811 -19.655 1.00 89.12 96 GLY A C 1
ATOM 715 O O . GLY A 1 96 ? 5.579 4.919 -18.863 1.00 89.12 96 GLY A O 1
ATOM 716 N N . ASP A 1 97 ? 7.425 5.775 -19.800 1.00 91.94 97 ASP A N 1
ATOM 717 C CA . ASP A 1 97 ? 7.507 6.960 -18.934 1.00 91.94 97 ASP A CA 1
ATOM 718 C C . ASP A 1 97 ? 6.185 7.720 -18.794 1.00 91.94 97 ASP A C 1
ATOM 720 O O . ASP A 1 97 ? 5.792 8.064 -17.680 1.00 91.94 97 ASP A O 1
ATOM 724 N N . GLU A 1 98 ? 5.452 7.925 -19.891 1.00 94.31 98 GLU A N 1
ATOM 725 C CA . GLU A 1 98 ? 4.163 8.627 -19.868 1.00 94.31 98 GLU A CA 1
ATOM 726 C C . GLU A 1 98 ? 3.124 7.920 -18.990 1.00 94.31 98 GLU A C 1
ATOM 728 O O . GLU A 1 98 ? 2.403 8.563 -18.220 1.00 94.31 98 GLU A O 1
ATOM 733 N N . TYR A 1 99 ? 3.069 6.586 -19.060 1.00 92.50 99 TYR A N 1
ATOM 734 C CA . TYR A 1 99 ? 2.169 5.783 -18.238 1.00 92.50 99 TYR A CA 1
ATOM 735 C C . TYR A 1 99 ? 2.517 5.939 -16.756 1.00 92.50 99 TYR A C 1
ATOM 737 O O . TYR A 1 99 ? 1.642 6.238 -15.937 1.00 92.50 99 TYR A O 1
ATOM 745 N N . ARG A 1 100 ? 3.801 5.804 -16.405 1.00 91.62 100 ARG A N 1
ATOM 746 C CA . ARG A 1 100 ? 4.267 5.961 -15.018 1.00 91.62 100 ARG A CA 1
ATOM 747 C C . ARG A 1 100 ? 4.023 7.374 -14.498 1.00 91.62 100 ARG A C 1
ATOM 749 O O . ARG A 1 100 ? 3.560 7.548 -13.369 1.00 91.62 100 ARG A O 1
ATOM 756 N N . GLN A 1 101 ? 4.263 8.383 -15.331 1.00 95.44 101 GLN A N 1
ATOM 757 C CA . GLN A 1 101 ? 4.047 9.778 -14.972 1.00 95.44 101 GLN A CA 1
ATOM 758 C C . GLN A 1 101 ? 2.562 10.087 -14.746 1.00 95.44 101 GLN A C 1
ATOM 760 O O . GLN A 1 101 ? 2.219 10.801 -13.801 1.00 95.44 101 GLN A O 1
ATOM 765 N N . LYS A 1 102 ? 1.663 9.500 -15.549 1.00 95.12 102 LYS A N 1
ATOM 766 C CA . LYS A 1 102 ? 0.212 9.596 -15.341 1.00 95.12 102 LYS A CA 1
ATOM 767 C C . LYS A 1 102 ? -0.197 9.049 -13.972 1.00 95.12 102 LYS A C 1
ATOM 769 O O . LYS A 1 102 ? -0.931 9.726 -13.254 1.00 95.12 102 LYS A O 1
ATOM 774 N N . TRP A 1 103 ? 0.296 7.869 -13.590 1.00 92.88 103 TRP A N 1
ATOM 775 C CA . TRP A 1 103 ? 0.017 7.283 -12.272 1.00 92.88 103 TRP A CA 1
ATOM 776 C C . TRP A 1 103 ? 0.557 8.134 -11.130 1.00 92.88 103 TRP A C 1
ATOM 778 O O . TRP A 1 103 ? -0.169 8.421 -10.179 1.00 92.88 103 TRP A O 1
ATOM 788 N N . ARG A 1 104 ? 1.796 8.610 -11.260 1.00 96.62 104 ARG A N 1
ATOM 789 C CA . ARG A 1 104 ? 2.418 9.507 -10.286 1.00 96.62 104 ARG A CA 1
ATOM 790 C C . ARG A 1 104 ? 1.591 10.772 -10.065 1.00 96.62 104 ARG A C 1
ATOM 792 O O . ARG A 1 104 ? 1.332 11.147 -8.925 1.00 96.62 104 ARG A O 1
ATOM 799 N N . TYR A 1 105 ? 1.134 11.409 -11.143 1.00 97.94 105 TYR A N 1
ATOM 800 C CA . TYR A 1 105 ? 0.252 12.570 -11.039 1.00 97.94 105 TYR A CA 1
ATOM 801 C C . TYR A 1 105 ? -1.113 12.228 -10.452 1.00 97.94 105 TYR A C 1
ATOM 803 O O . TYR A 1 105 ? -1.654 13.056 -9.726 1.00 97.94 105 TYR A O 1
ATOM 811 N N . GLY A 1 106 ? -1.656 11.041 -10.728 1.00 96.62 106 GLY A N 1
ATOM 812 C CA . GLY A 1 106 ? -2.866 10.552 -10.070 1.00 96.62 106 GLY A CA 1
ATOM 813 C C . GLY A 1 106 ? -2.701 10.526 -8.551 1.00 96.62 106 GLY A C 1
ATOM 814 O O . GLY A 1 106 ? -3.471 11.170 -7.846 1.00 96.62 106 GLY A O 1
ATOM 815 N N . ILE A 1 107 ? -1.630 9.890 -8.064 1.00 96.75 107 ILE A N 1
ATOM 816 C CA . ILE A 1 107 ? -1.321 9.797 -6.629 1.00 96.75 107 ILE A CA 1
ATOM 817 C C . ILE A 1 107 ? -1.156 11.195 -6.018 1.00 96.75 107 ILE A C 1
ATOM 819 O O . ILE A 1 107 ? -1.832 11.524 -5.046 1.00 96.75 107 ILE A O 1
ATOM 823 N N . LEU A 1 108 ? -0.321 12.053 -6.614 1.00 98.19 108 LEU A N 1
ATOM 824 C CA . LEU A 1 108 ? -0.039 13.398 -6.089 1.00 98.19 108 LEU A CA 1
ATOM 825 C C . LEU A 1 108 ? -1.251 14.342 -6.105 1.00 98.19 108 LEU A C 1
ATOM 827 O O . LEU A 1 108 ? -1.270 15.326 -5.370 1.00 98.19 108 LEU A O 1
ATOM 831 N N . ARG A 1 109 ? -2.246 14.081 -6.961 1.00 98.00 109 ARG A N 1
ATOM 832 C CA . ARG A 1 109 ? -3.467 14.894 -7.074 1.00 98.00 109 ARG A CA 1
ATOM 833 C C . ARG A 1 109 ? -4.624 14.366 -6.235 1.00 98.00 109 ARG A C 1
ATOM 835 O O . ARG A 1 109 ? -5.692 14.970 -6.314 1.00 98.00 109 ARG A O 1
ATOM 842 N N . THR A 1 110 ? -4.424 13.294 -5.469 1.00 97.75 110 THR A N 1
ATOM 843 C CA . THR A 1 110 ? -5.457 12.700 -4.613 1.00 97.75 110 THR A CA 1
ATOM 844 C C . THR A 1 110 ? -6.037 13.749 -3.666 1.00 97.75 110 THR A C 1
ATOM 846 O O . THR A 1 1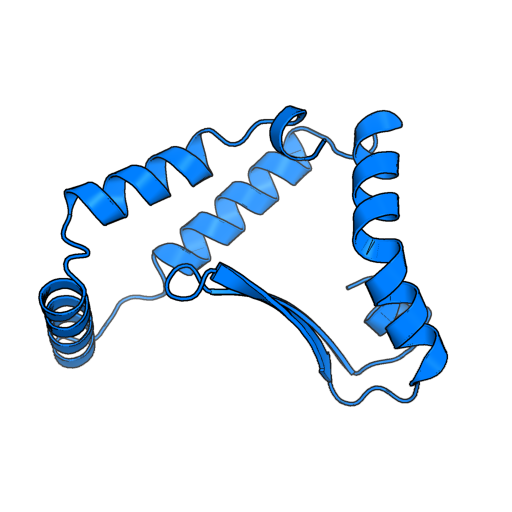10 ? -5.311 14.521 -3.036 1.00 97.75 110 THR A O 1
ATOM 849 N N . LYS A 1 111 ? -7.364 13.791 -3.569 1.00 95.25 111 LYS A N 1
ATOM 850 C CA . LYS A 1 111 ? -8.127 14.697 -2.707 1.00 95.25 111 LYS A CA 1
ATOM 851 C C . LYS A 1 111 ? -9.092 13.902 -1.842 1.00 95.25 111 LYS A C 1
ATOM 853 O O . LYS A 1 111 ? -9.454 12.776 -2.155 1.00 95.25 111 LYS A O 1
ATOM 858 N N . LYS A 1 112 ? -9.616 14.550 -0.800 1.00 94.25 112 LYS A N 1
ATOM 859 C CA . LYS A 1 112 ? -10.619 13.959 0.101 1.00 94.25 112 LYS A CA 1
ATOM 860 C C . LYS A 1 112 ? -11.825 13.357 -0.634 1.00 94.25 112 LYS A C 1
ATOM 862 O O . LYS A 1 112 ? -12.323 12.320 -0.230 1.00 94.25 112 LYS A O 1
ATOM 867 N N . LYS A 1 113 ? -12.269 13.983 -1.729 1.00 93.56 113 LYS A N 1
ATOM 868 C CA . LYS A 1 113 ? -13.402 13.503 -2.538 1.00 93.56 113 LYS A CA 1
ATOM 869 C C . LYS A 1 113 ? -13.164 12.153 -3.231 1.00 93.56 113 LYS A C 1
ATOM 871 O O . LYS A 1 113 ? -14.129 11.559 -3.677 1.00 93.56 113 LYS A O 1
ATOM 876 N N . ASP A 1 114 ? -11.913 11.711 -3.352 1.00 94.81 114 ASP A N 1
ATOM 877 C CA . ASP A 1 114 ? -11.565 10.444 -4.006 1.00 94.81 114 ASP A CA 1
ATOM 878 C C . ASP A 1 114 ? -11.708 9.246 -3.038 1.00 94.81 114 ASP A C 1
ATOM 880 O O . ASP A 1 114 ? -11.556 8.100 -3.448 1.00 94.81 114 ASP A O 1
ATOM 884 N N . PHE A 1 115 ? -12.013 9.511 -1.760 1.00 92.19 115 PHE A N 1
ATOM 885 C CA . PHE A 1 115 ? -12.296 8.518 -0.714 1.00 92.19 115 PHE A CA 1
ATOM 886 C C . PHE A 1 115 ? -13.808 8.302 -0.479 1.00 92.19 115 PHE A C 1
ATOM 888 O O . PHE A 1 115 ? -14.185 7.670 0.509 1.00 92.19 115 PHE A O 1
ATOM 895 N N . VAL A 1 116 ? -14.670 8.859 -1.345 1.00 83.25 116 VAL A N 1
ATOM 896 C CA . VAL A 1 116 ? -16.140 8.901 -1.196 1.00 83.25 116 VAL A CA 1
ATOM 897 C C . VAL A 1 116 ? -16.835 8.148 -2.319 1.00 83.25 116 VAL A C 1
ATOM 899 O O . VAL A 1 116 ? -16.395 8.301 -3.480 1.00 83.25 116 VAL A O 1
#